Protein AF-A0A5C8M598-F1 (afdb_monomer_lite)

Foldseek 3Di:
DDDPCVPDQDKDFQWKFKDFFQAQHADPVRGGSDIDGDDPDDDDDDDDPVPCPVVRVVLVCVFVVPPPVDPDDDDPNRGHDPDPDIDMKTKIWRDDPVRCVVCVVAWDADPVRTIMGITD

Radius of gyration: 16.37 Å; chains: 1; bounding box: 41×35×47 Å

pLDDT: mean 88.38, std 15.67, range [32.12, 98.56]

Structure (mmCIF, N/CA/C/O backbone):
data_AF-A0A5C8M598-F1
#
_entry.id   AF-A0A5C8M598-F1
#
loop_
_atom_site.group_PDB
_atom_site.id
_atom_site.type_symbol
_atom_site.label_atom_id
_atom_site.label_alt_id
_atom_site.label_comp_id
_atom_site.label_asym_id
_atom_site.label_entity_id
_atom_site.label_seq_id
_atom_site.pdbx_PDB_ins_code
_atom_site.Cartn_x
_atom_site.Cartn_y
_atom_site.Cartn_z
_atom_site.occupancy
_atom_site.B_iso_or_equiv
_atom_site.auth_seq_id
_atom_site.auth_comp_id
_atom_site.auth_asym_id
_atom_site.auth_atom_id
_atom_site.pdbx_PDB_model_num
ATOM 1 N N . MET A 1 1 ? -8.978 -20.612 26.799 1.00 34.72 1 MET A N 1
ATOM 2 C CA . MET A 1 1 ? -9.355 -19.211 27.080 1.00 34.72 1 MET A CA 1
ATOM 3 C C . MET A 1 1 ? -9.664 -18.555 25.749 1.00 34.72 1 MET A C 1
ATOM 5 O O . MET A 1 1 ? -8.743 -18.318 24.981 1.00 34.72 1 MET A O 1
ATOM 9 N N . ASN A 1 2 ? -10.945 -18.361 25.441 1.00 32.12 2 ASN A N 1
ATOM 10 C CA . ASN A 1 2 ? -11.364 -17.647 24.238 1.00 32.12 2 ASN A CA 1
ATOM 11 C C . ASN A 1 2 ? -11.375 -16.160 24.578 1.00 32.12 2 ASN A C 1
ATOM 13 O O . ASN A 1 2 ? -12.212 -15.716 25.360 1.00 32.12 2 ASN A O 1
ATOM 17 N N . PHE A 1 3 ? -10.423 -15.406 24.036 1.00 40.97 3 PHE A N 1
ATOM 18 C CA . PHE A 1 3 ? -10.516 -13.953 24.047 1.00 40.97 3 PHE A CA 1
ATOM 19 C C . PHE A 1 3 ? -11.567 -13.564 23.006 1.00 40.97 3 PHE A C 1
ATOM 21 O O . PHE A 1 3 ? -11.313 -13.661 21.807 1.00 40.97 3 PHE A O 1
ATOM 28 N N . SER A 1 4 ? -12.761 -13.174 23.453 1.00 42.69 4 SER A N 1
ATOM 29 C CA . SER A 1 4 ? -13.730 -12.508 22.588 1.00 42.69 4 SER A CA 1
ATOM 30 C C . SER A 1 4 ? -13.128 -11.175 22.131 1.00 42.69 4 SER A C 1
ATOM 32 O O . SER A 1 4 ? -12.777 -10.313 22.934 1.00 42.69 4 SER A O 1
ATOM 34 N N . THR A 1 5 ? -12.942 -11.024 20.822 1.00 54.19 5 THR A N 1
ATOM 35 C CA . THR A 1 5 ? -12.470 -9.785 20.178 1.00 54.19 5 THR A CA 1
ATOM 36 C C . THR A 1 5 ? -13.623 -8.871 19.756 1.00 54.19 5 THR A C 1
ATOM 38 O O . THR A 1 5 ? -13.392 -7.812 19.165 1.00 54.19 5 THR A O 1
ATOM 41 N N . GLU A 1 6 ? -14.860 -9.250 20.082 1.00 46.88 6 GLU A N 1
ATOM 42 C CA . GLU A 1 6 ? -16.059 -8.448 19.859 1.00 46.88 6 GLU A CA 1
ATOM 43 C C . GLU A 1 6 ? -15.963 -7.152 20.675 1.00 46.88 6 GLU A C 1
ATOM 45 O O . GLU A 1 6 ? -16.080 -7.143 21.897 1.00 46.88 6 GLU A O 1
ATOM 50 N N . GLY A 1 7 ? -15.656 -6.052 19.983 1.00 51.38 7 GLY A N 1
ATOM 51 C CA . GLY A 1 7 ? -15.527 -4.711 20.563 1.00 51.38 7 GLY A CA 1
ATOM 52 C C . 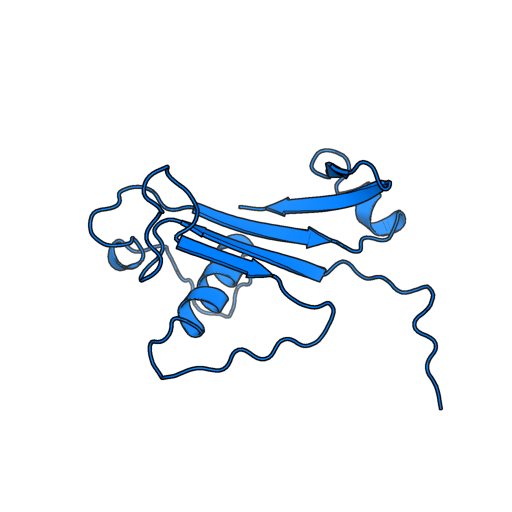GLY A 1 7 ? -14.180 -4.019 20.332 1.00 51.38 7 GLY A C 1
ATOM 53 O O . GLY A 1 7 ? -14.065 -2.825 20.593 1.00 51.38 7 GLY A O 1
ATOM 54 N N . ARG A 1 8 ? -13.160 -4.707 19.803 1.00 55.41 8 ARG A N 1
ATOM 55 C CA . ARG A 1 8 ? -11.859 -4.095 19.467 1.00 55.41 8 ARG A CA 1
ATOM 56 C C . ARG A 1 8 ? -11.573 -4.207 17.972 1.00 55.41 8 ARG A C 1
ATOM 58 O O . ARG A 1 8 ? -10.691 -4.944 17.528 1.00 55.41 8 ARG A O 1
ATOM 65 N N . SER A 1 9 ? -12.338 -3.477 17.162 1.00 63.72 9 SER A N 1
ATOM 66 C CA . SER A 1 9 ? -11.879 -3.182 15.806 1.00 63.72 9 SER A CA 1
ATOM 67 C C . SER A 1 9 ? -10.905 -2.023 15.863 1.00 63.72 9 SER A C 1
ATOM 69 O O . SER A 1 9 ? -11.305 -0.895 16.096 1.00 63.72 9 SER A O 1
ATOM 71 N N . TYR A 1 10 ? -9.620 -2.321 15.711 1.00 79.62 10 TYR A N 1
ATOM 72 C CA . TYR A 1 10 ? -8.619 -1.295 15.485 1.00 79.62 10 TYR A CA 1
ATOM 73 C C . TYR A 1 10 ? -8.449 -1.115 13.983 1.00 79.62 10 TYR A C 1
ATOM 75 O O . TYR A 1 10 ? -8.395 -2.105 13.247 1.00 79.62 10 TYR A O 1
ATOM 83 N N . MET A 1 11 ? -8.355 0.149 13.571 1.00 92.00 11 MET A N 1
ATOM 84 C CA . MET A 1 11 ? -7.864 0.563 12.260 1.00 92.00 11 MET A CA 1
ATOM 85 C C . MET A 1 11 ? -6.722 -0.348 11.784 1.00 92.00 11 MET A C 1
ATOM 87 O O . MET A 1 11 ? -5.772 -0.604 12.526 1.00 92.00 11 MET A O 1
ATOM 91 N N . TYR A 1 12 ? -6.814 -0.829 10.550 1.00 95.56 12 TYR A N 1
ATOM 92 C CA . TYR A 1 12 ? -5.785 -1.644 9.908 1.00 95.56 12 TYR A CA 1
ATOM 93 C C . TYR A 1 12 ? -5.632 -1.236 8.445 1.00 95.56 12 TYR A C 1
ATOM 95 O O . TYR A 1 12 ? -6.566 -0.702 7.844 1.00 95.56 12 TYR A O 1
ATOM 103 N N . LEU A 1 13 ? -4.451 -1.485 7.878 1.00 96.75 13 LEU A N 1
ATOM 104 C CA . LEU A 1 13 ? -4.206 -1.306 6.452 1.00 96.75 13 LEU A CA 1
ATOM 105 C C . LEU A 1 13 ? -4.940 -2.414 5.692 1.00 96.75 13 LEU A C 1
ATOM 107 O O . LEU A 1 13 ? -4.575 -3.582 5.796 1.00 96.75 13 LEU A O 1
ATOM 111 N N . SER A 1 14 ? -5.998 -2.041 4.982 1.00 97.81 14 SER A N 1
ATOM 112 C CA . SER A 1 14 ? -6.876 -2.962 4.254 1.00 97.81 14 SER A CA 1
ATOM 113 C C . SER A 1 14 ? -6.479 -3.139 2.796 1.00 97.81 14 SER A C 1
ATOM 115 O O . SER A 1 14 ? -6.757 -4.179 2.207 1.00 97.81 14 SER A O 1
ATOM 117 N N . GLU A 1 15 ? -5.827 -2.136 2.210 1.00 98.31 15 GLU A N 1
ATOM 118 C CA . GLU A 1 15 ? -5.476 -2.156 0.797 1.00 98.31 15 GLU A CA 1
ATOM 119 C C . GLU A 1 15 ? -4.224 -1.325 0.518 1.00 98.31 15 GLU A C 1
ATOM 121 O O . GLU A 1 15 ? -4.037 -0.262 1.114 1.00 98.31 15 GLU A O 1
ATOM 126 N N . VAL A 1 16 ? -3.399 -1.798 -0.416 1.00 98.31 16 VAL A N 1
ATOM 127 C CA . VAL A 1 16 ? -2.270 -1.058 -0.990 1.00 98.31 16 VAL A CA 1
ATOM 128 C C . VAL A 1 16 ? -2.412 -1.056 -2.505 1.00 98.31 16 VAL A C 1
ATOM 130 O O . VAL A 1 16 ? -2.494 -2.121 -3.120 1.00 98.31 16 VAL A O 1
ATOM 133 N N . ARG A 1 17 ? -2.425 0.131 -3.110 1.00 98.56 17 ARG A N 1
ATOM 134 C CA . ARG A 1 17 ? -2.431 0.319 -4.565 1.00 98.56 17 ARG A CA 1
ATOM 135 C C . ARG A 1 17 ? -1.103 0.905 -5.000 1.00 98.56 17 ARG A C 1
ATOM 137 O O . ARG A 1 17 ? -0.642 1.867 -4.393 1.00 98.56 17 ARG A O 1
ATOM 144 N N . ILE A 1 18 ? -0.504 0.344 -6.042 1.00 98.44 18 ILE A N 1
ATOM 145 C CA . ILE A 1 18 ? 0.802 0.770 -6.547 1.00 98.44 18 ILE A CA 1
ATOM 146 C C . ILE A 1 18 ? 0.703 1.042 -8.045 1.00 98.44 18 ILE A C 1
ATOM 148 O O . ILE A 1 18 ? 0.300 0.168 -8.809 1.00 98.44 18 ILE A O 1
ATOM 152 N N . THR A 1 19 ? 1.108 2.242 -8.451 1.00 98.44 19 THR A N 1
ATOM 153 C CA . THR A 1 19 ? 1.151 2.703 -9.841 1.00 98.44 19 THR A CA 1
ATOM 154 C C . THR A 1 19 ? 2.551 3.230 -10.139 1.00 98.44 19 THR A C 1
ATOM 156 O O . THR A 1 19 ? 3.025 4.133 -9.451 1.00 98.44 19 THR A O 1
ATOM 159 N N . ASN A 1 20 ? 3.203 2.660 -11.152 1.00 98.06 20 ASN A N 1
ATOM 160 C CA . ASN A 1 20 ? 4.534 3.025 -11.652 1.00 98.06 20 ASN A CA 1
ATOM 161 C C . ASN A 1 20 ? 5.665 3.032 -10.605 1.00 98.06 20 ASN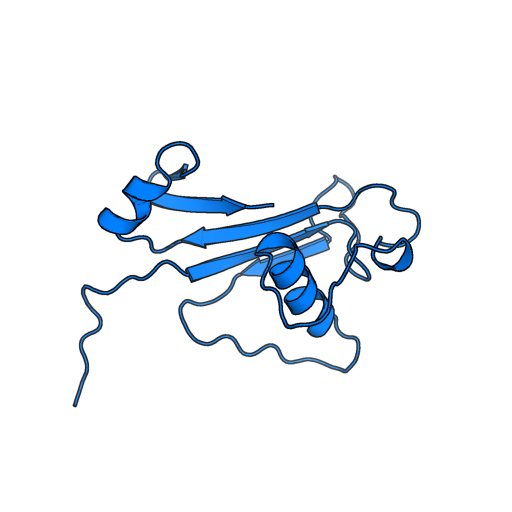 A C 1
ATOM 163 O O . ASN A 1 20 ? 6.580 3.849 -10.693 1.00 98.06 20 ASN A O 1
ATOM 167 N N . PHE A 1 21 ? 5.644 2.107 -9.641 1.00 97.44 21 PHE A N 1
ATOM 168 C CA . PHE A 1 21 ? 6.718 1.956 -8.650 1.00 97.44 21 PHE A CA 1
ATOM 169 C C . PHE A 1 21 ? 7.478 0.641 -8.864 1.00 97.44 21 PHE A C 1
ATOM 171 O O . PHE A 1 21 ? 6.920 -0.459 -8.738 1.00 97.44 21 PHE A O 1
ATOM 178 N N . ARG A 1 22 ? 8.770 0.761 -9.178 1.00 96.44 22 ARG A N 1
ATOM 179 C CA . ARG A 1 22 ? 9.707 -0.320 -9.506 1.00 96.44 22 ARG A CA 1
ATOM 180 C C . ARG A 1 22 ? 9.132 -1.267 -10.554 1.00 96.44 22 ARG A C 1
ATOM 182 O O . ARG A 1 22 ? 9.008 -0.906 -11.713 1.00 96.44 22 ARG A O 1
ATOM 189 N N . LYS A 1 23 ? 8.753 -2.487 -10.169 1.00 95.62 23 LYS A N 1
ATOM 190 C CA . LYS A 1 23 ? 8.246 -3.503 -11.102 1.00 95.62 23 LYS A CA 1
ATOM 191 C C . LYS A 1 23 ? 6.753 -3.388 -11.425 1.00 95.62 23 LYS A C 1
ATOM 193 O O . LYS A 1 23 ? 6.281 -4.101 -12.303 1.00 95.62 23 LYS A O 1
ATOM 198 N N . PHE A 1 24 ? 6.002 -2.571 -10.686 1.00 97.62 24 PHE A N 1
ATOM 199 C CA . PHE A 1 24 ? 4.554 -2.451 -10.848 1.00 97.62 24 PHE A CA 1
ATOM 200 C C . PHE A 1 24 ? 4.224 -1.237 -11.721 1.00 97.62 24 PHE A C 1
ATOM 202 O O . PHE A 1 24 ? 4.048 -0.129 -11.211 1.00 97.62 24 PHE A O 1
ATOM 209 N N . GLY A 1 25 ? 4.156 -1.454 -13.034 1.00 97.25 25 GLY A N 1
ATOM 210 C CA . GLY A 1 25 ? 3.693 -0.471 -14.015 1.00 97.25 25 GLY A CA 1
ATOM 211 C C . GLY A 1 25 ? 2.177 -0.356 -14.073 1.00 97.25 25 GLY A C 1
ATOM 212 O O . GLY A 1 25 ? 1.471 -1.310 -13.763 1.00 97.25 25 GLY A O 1
ATOM 213 N N . GLN A 1 26 ? 1.669 0.810 -14.460 1.00 97.38 26 GLN A N 1
ATOM 214 C CA . GLN A 1 26 ? 0.233 1.026 -14.623 1.00 97.38 26 GLN A CA 1
ATOM 215 C C . GLN A 1 26 ? -0.385 0.172 -15.743 1.00 97.38 26 GLN A C 1
ATOM 217 O O . GLN A 1 26 ? 0.275 -0.194 -16.717 1.00 97.38 26 GLN A O 1
ATOM 222 N N . GLY A 1 27 ? -1.682 -0.100 -15.615 1.00 95.50 27 GLY A N 1
ATOM 223 C CA . GLY A 1 27 ? -2.501 -0.722 -16.649 1.00 95.50 27 GLY A CA 1
ATOM 224 C C . GLY A 1 27 ? -2.739 0.193 -17.853 1.00 95.50 27 GLY A C 1
ATOM 225 O O . GLY A 1 27 ? -2.435 1.388 -17.841 1.00 95.50 27 GLY A O 1
ATOM 226 N N . SER A 1 28 ? -3.311 -0.373 -18.918 1.00 93.88 28 SER A N 1
ATOM 227 C CA . SER A 1 28 ? -3.520 0.334 -20.188 1.00 93.88 28 SER A CA 1
ATOM 228 C C . SER A 1 28 ? -4.469 1.534 -20.094 1.00 93.88 28 SER A C 1
ATOM 230 O O . SER A 1 28 ? -4.395 2.406 -20.957 1.00 93.88 28 SER A O 1
ATOM 232 N N . ALA A 1 29 ? -5.332 1.606 -19.076 1.00 94.12 29 ALA A N 1
ATOM 233 C CA . ALA A 1 29 ? -6.197 2.758 -18.823 1.00 94.12 29 ALA A CA 1
ATOM 234 C C . ALA A 1 29 ? -5.801 3.524 -17.545 1.00 94.12 29 ALA A C 1
ATOM 236 O O . ALA A 1 29 ? -6.609 4.268 -16.989 1.00 94.12 29 ALA A O 1
ATOM 237 N N . GLY A 1 30 ? -4.551 3.374 -17.092 1.00 93.75 30 GLY A N 1
ATOM 238 C CA . GLY A 1 30 ? -4.019 4.066 -15.916 1.00 93.75 30 GLY A CA 1
ATOM 239 C C . GLY A 1 30 ? -4.373 3.399 -14.586 1.00 93.75 30 GLY A C 1
ATOM 240 O O . GLY A 1 30 ? -4.269 4.030 -13.535 1.00 93.75 30 GLY A O 1
ATOM 241 N N . GLU A 1 31 ? -4.811 2.138 -14.601 1.00 96.75 31 GLU A N 1
ATOM 242 C CA . GLU A 1 31 ? -5.062 1.384 -13.377 1.00 96.75 31 GLU A CA 1
ATOM 243 C C . GLU A 1 31 ? -3.758 1.089 -12.617 1.00 96.75 31 GLU A C 1
ATOM 245 O O . GLU A 1 31 ? -2.694 0.983 -13.230 1.00 96.75 31 GLU A O 1
ATOM 250 N N . PRO A 1 32 ? -3.811 0.889 -11.289 1.00 97.88 32 PRO A N 1
ATOM 251 C CA . PRO A 1 32 ? -2.644 0.446 -10.539 1.00 97.88 32 PRO A CA 1
ATOM 252 C C . PRO A 1 32 ? -2.097 -0.883 -11.073 1.00 97.88 32 PRO A C 1
ATOM 254 O O . PRO A 1 32 ? -2.853 -1.824 -11.315 1.00 97.88 32 PRO A O 1
ATOM 257 N N . GLY A 1 33 ? -0.771 -0.986 -11.167 1.00 97.69 33 GLY A N 1
ATOM 258 C CA . GLY A 1 33 ? -0.070 -2.232 -11.487 1.00 97.69 33 GLY A CA 1
ATOM 259 C C . GLY A 1 33 ? -0.193 -3.302 -10.408 1.00 97.69 33 GLY A C 1
ATOM 260 O O . GLY A 1 33 ? 0.004 -4.487 -10.668 1.00 97.69 33 GLY A O 1
ATOM 261 N N . LEU A 1 34 ? -0.527 -2.886 -9.186 1.00 98.19 34 LEU A N 1
ATOM 262 C CA . LEU A 1 34 ? -0.893 -3.777 -8.097 1.00 98.19 34 LEU A CA 1
ATOM 263 C C . LEU A 1 34 ? -2.030 -3.173 -7.275 1.00 98.19 34 LEU A C 1
ATOM 265 O O . LEU A 1 34 ? -1.958 -2.017 -6.859 1.00 98.19 34 LEU A O 1
ATOM 269 N N . VAL A 1 35 ? -3.023 -4.005 -6.965 1.00 98.31 35 VAL A N 1
ATOM 270 C CA . VAL A 1 35 ? -4.004 -3.774 -5.900 1.00 98.31 35 VAL A CA 1
ATOM 271 C C . VAL A 1 35 ? -3.937 -4.966 -4.953 1.00 98.31 35 VAL A C 1
ATOM 273 O O . VAL A 1 35 ? -4.361 -6.068 -5.300 1.00 98.31 35 VAL A O 1
ATOM 276 N N . LEU A 1 36 ? -3.363 -4.762 -3.770 1.00 98.06 36 LEU A N 1
ATOM 277 C CA . LEU A 1 36 ? -3.211 -5.798 -2.756 1.00 98.06 36 LEU A CA 1
ATOM 278 C C . LEU A 1 36 ? -4.211 -5.572 -1.625 1.00 98.06 36 LEU A C 1
ATOM 280 O O . LEU A 1 36 ? -4.083 -4.608 -0.873 1.00 98.06 36 LEU A O 1
ATOM 284 N N . VAL A 1 37 ? -5.163 -6.492 -1.478 1.00 98.19 37 VAL A N 1
ATOM 285 C CA . VAL A 1 37 ? -6.086 -6.533 -0.338 1.00 98.19 37 VAL A CA 1
ATOM 286 C C . VAL A 1 37 ? -5.428 -7.293 0.810 1.00 98.19 37 VAL A C 1
ATOM 288 O O . VAL A 1 37 ? -4.918 -8.399 0.628 1.00 98.19 37 VAL A O 1
ATOM 291 N N . LEU A 1 38 ? -5.437 -6.693 1.995 1.00 97.44 38 LEU A N 1
ATOM 292 C CA . LEU A 1 38 ? -4.821 -7.224 3.203 1.00 97.44 38 LEU A CA 1
ATOM 293 C C . LEU A 1 38 ? -5.892 -7.635 4.210 1.00 97.44 38 LEU A C 1
ATOM 295 O O . LEU A 1 38 ? -6.923 -6.982 4.380 1.00 97.44 38 LEU A O 1
ATOM 299 N N . ASN A 1 39 ? -5.616 -8.719 4.923 1.00 95.50 39 ASN A N 1
ATOM 300 C CA . ASN A 1 39 ? -6.450 -9.175 6.020 1.00 95.50 39 ASN A CA 1
ATOM 301 C C . ASN A 1 39 ? -6.228 -8.301 7.254 1.00 95.50 39 ASN A C 1
ATOM 303 O O . ASN A 1 39 ? -5.126 -7.806 7.510 1.00 95.50 39 ASN A O 1
ATOM 307 N N . LYS A 1 40 ? -7.257 -8.192 8.094 1.00 93.94 40 LYS A N 1
ATOM 308 C CA . LYS A 1 40 ? -7.087 -7.669 9.448 1.00 93.94 40 LYS A CA 1
ATOM 309 C C . LYS A 1 40 ? -6.160 -8.598 10.240 1.00 93.94 40 LYS A C 1
ATOM 311 O O . LYS A 1 40 ? -6.420 -9.794 10.351 1.00 93.94 40 LYS A O 1
ATOM 316 N N . GLY A 1 41 ? -5.115 -8.036 10.844 1.00 92.56 41 GLY A N 1
ATOM 317 C CA . GLY A 1 41 ? -4.144 -8.788 11.638 1.00 92.56 41 GLY A CA 1
ATOM 318 C C . GLY A 1 41 ? -2.925 -9.220 10.823 1.00 92.56 41 GLY A C 1
ATOM 319 O O . GLY A 1 41 ? -2.271 -8.387 10.197 1.00 92.56 41 GLY A O 1
ATOM 320 N N . LEU A 1 42 ? -2.573 -10.505 10.887 1.00 94.00 42 LEU A N 1
ATOM 321 C CA . LEU A 1 42 ? -1.349 -11.027 10.280 1.00 94.00 42 LEU A CA 1
ATOM 322 C C . LEU A 1 42 ? -1.528 -11.264 8.776 1.00 94.00 42 LEU A C 1
ATOM 324 O O . LEU A 1 42 ? -2.425 -11.990 8.356 1.00 94.00 42 LEU A O 1
ATOM 328 N N . ASN A 1 43 ? -0.608 -10.718 7.984 1.00 96.31 43 ASN A N 1
ATOM 329 C CA . ASN A 1 43 ? -0.480 -10.998 6.559 1.00 96.31 43 ASN A CA 1
ATOM 330 C C . ASN A 1 43 ? 0.894 -11.616 6.296 1.00 96.31 43 ASN A C 1
ATOM 332 O O . ASN A 1 43 ? 1.902 -11.109 6.786 1.00 96.31 43 ASN A O 1
ATOM 336 N N . VAL A 1 44 ? 0.938 -12.699 5.518 1.00 96.69 44 VAL A N 1
ATOM 337 C CA . VAL A 1 44 ? 2.184 -13.369 5.121 1.00 96.69 44 VAL A CA 1
ATOM 338 C C . VAL A 1 44 ? 2.335 -13.232 3.611 1.00 96.69 44 VAL A C 1
ATOM 340 O O . VAL A 1 44 ? 1.523 -13.760 2.857 1.00 96.69 44 VAL A O 1
ATOM 343 N N . LEU A 1 45 ? 3.369 -12.515 3.166 1.00 95.62 45 LEU A N 1
ATOM 344 C CA . LEU A 1 45 ? 3.684 -12.360 1.745 1.00 95.62 45 LEU A CA 1
ATOM 345 C C . LEU A 1 45 ? 4.660 -13.463 1.320 1.00 95.62 45 LEU A C 1
ATOM 347 O O . LEU A 1 45 ? 5.793 -13.507 1.798 1.00 95.62 45 LEU A O 1
ATOM 351 N N . ILE A 1 46 ? 4.233 -14.344 0.414 1.00 95.81 46 ILE A N 1
ATOM 352 C CA . ILE A 1 46 ? 5.013 -15.494 -0.070 1.00 95.81 46 ILE A CA 1
ATOM 353 C C . ILE A 1 46 ? 5.150 -15.404 -1.589 1.00 95.81 46 ILE A C 1
ATOM 355 O O . ILE A 1 46 ? 4.251 -14.937 -2.279 1.00 95.81 46 ILE A O 1
ATOM 359 N N . GLY A 1 47 ? 6.298 -15.828 -2.105 1.00 94.88 47 GLY A N 1
ATOM 360 C CA . GLY A 1 47 ? 6.603 -15.848 -3.531 1.00 94.88 47 GLY A CA 1
ATOM 361 C C . GLY A 1 47 ? 8.104 -15.939 -3.758 1.00 94.88 47 GLY A C 1
ATOM 362 O O . GLY A 1 47 ? 8.885 -15.824 -2.809 1.00 94.88 47 GLY A O 1
ATOM 363 N N . GLU A 1 48 ? 8.515 -16.094 -5.009 1.00 96.00 48 GLU A N 1
ATOM 364 C CA . GLU A 1 48 ? 9.926 -16.172 -5.393 1.00 96.00 48 GLU A CA 1
ATOM 365 C C . GLU A 1 48 ? 10.700 -14.896 -5.040 1.00 96.00 48 GLU A C 1
ATOM 367 O O . GLU A 1 48 ? 10.125 -13.821 -4.810 1.00 96.00 48 GLU A O 1
ATOM 372 N N . ASN A 1 49 ? 12.026 -15.002 -4.965 1.00 93.62 49 ASN A N 1
ATOM 373 C CA . ASN A 1 49 ? 12.871 -13.815 -4.890 1.00 93.62 49 ASN A CA 1
ATOM 374 C C . ASN A 1 49 ? 12.567 -12.900 -6.078 1.00 93.62 49 ASN A C 1
ATOM 376 O O . ASN A 1 49 ? 12.213 -13.371 -7.151 1.00 93.62 49 ASN A O 1
ATOM 380 N N . ASP A 1 50 ? 12.621 -11.590 -5.842 1.00 91.88 50 ASP A N 1
ATOM 381 C CA . ASP A 1 50 ? 12.279 -10.577 -6.846 1.00 91.88 50 ASP A CA 1
ATOM 382 C C . ASP A 1 50 ? 10.807 -10.578 -7.329 1.00 91.88 50 ASP A C 1
ATOM 384 O O . ASP A 1 50 ? 10.398 -9.786 -8.177 1.00 91.88 50 ASP A O 1
ATOM 388 N N . ALA A 1 51 ? 9.921 -11.374 -6.712 1.00 94.50 51 ALA A N 1
ATOM 389 C CA . ALA A 1 51 ? 8.490 -11.355 -7.036 1.00 94.50 51 ALA A CA 1
ATOM 390 C C . ALA A 1 51 ? 7.797 -10.007 -6.727 1.00 94.50 51 ALA A C 1
ATOM 392 O O . ALA A 1 51 ? 6.719 -9.755 -7.256 1.00 94.50 51 ALA A O 1
ATOM 393 N N . GLY A 1 52 ? 8.421 -9.111 -5.952 1.00 94.69 52 GLY A N 1
ATOM 394 C CA . GLY A 1 52 ? 7.865 -7.798 -5.586 1.00 94.69 52 GLY A CA 1
ATOM 395 C C . GLY A 1 52 ? 7.432 -7.662 -4.129 1.00 94.69 52 GLY A C 1
ATOM 396 O O . GLY A 1 52 ? 6.893 -6.631 -3.745 1.00 94.69 52 GLY A O 1
ATOM 397 N N . LYS A 1 53 ? 7.687 -8.675 -3.293 1.00 96.56 53 LYS A N 1
ATOM 398 C CA . LYS A 1 53 ? 7.340 -8.658 -1.860 1.00 96.56 53 LYS A CA 1
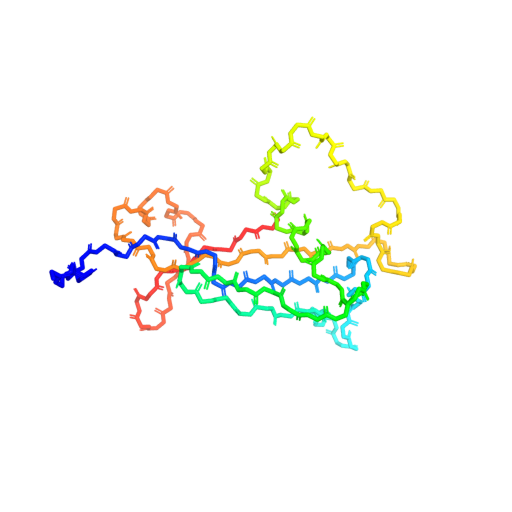ATOM 399 C C . LYS A 1 53 ? 7.967 -7.461 -1.133 1.00 96.56 53 LYS A C 1
ATOM 401 O O . LYS A 1 53 ? 7.266 -6.731 -0.443 1.00 96.56 53 LYS A O 1
ATOM 406 N N . THR A 1 54 ? 9.267 -7.234 -1.334 1.00 94.81 54 THR A N 1
ATOM 407 C CA . THR A 1 54 ? 9.993 -6.088 -0.760 1.00 94.81 54 THR A CA 1
ATOM 408 C C . THR A 1 54 ? 9.460 -4.762 -1.301 1.00 94.81 54 THR A C 1
ATOM 410 O O . THR A 1 54 ? 9.223 -3.850 -0.520 1.00 94.81 54 THR A O 1
ATOM 413 N N . THR A 1 55 ? 9.161 -4.686 -2.603 1.00 95.50 55 THR A N 1
ATOM 414 C CA . THR A 1 55 ? 8.552 -3.506 -3.238 1.00 95.50 55 THR A CA 1
ATOM 415 C C . THR A 1 55 ? 7.239 -3.101 -2.569 1.00 95.50 55 THR A C 1
ATOM 417 O O . THR A 1 55 ? 7.037 -1.924 -2.304 1.00 95.50 55 THR A O 1
ATOM 420 N N . VAL A 1 56 ? 6.364 -4.055 -2.231 1.00 96.62 56 VAL A N 1
ATOM 421 C CA . VAL A 1 56 ? 5.115 -3.753 -1.508 1.00 96.62 56 VAL A CA 1
ATOM 422 C C . VAL A 1 56 ? 5.394 -3.150 -0.133 1.00 96.62 56 VAL A C 1
ATOM 424 O O . VAL A 1 56 ? 4.787 -2.148 0.236 1.00 96.62 56 VAL A O 1
ATOM 427 N N . ILE A 1 57 ? 6.318 -3.741 0.628 1.00 94.62 57 ILE A N 1
ATOM 428 C CA . ILE A 1 57 ? 6.663 -3.250 1.966 1.00 94.62 57 ILE A CA 1
ATOM 429 C C . ILE A 1 57 ? 7.277 -1.850 1.900 1.00 94.62 57 ILE A C 1
ATOM 431 O O . ILE A 1 57 ? 6.919 -0.991 2.702 1.00 94.62 57 ILE A O 1
ATOM 435 N N . ASP A 1 58 ? 8.164 -1.601 0.940 1.00 92.88 58 ASP A N 1
ATOM 436 C CA . ASP A 1 58 ? 8.786 -0.289 0.774 1.00 92.88 58 ASP A CA 1
ATOM 437 C C . ASP A 1 58 ? 7.768 0.769 0.343 1.00 92.88 58 ASP A C 1
ATOM 439 O O . ASP A 1 58 ? 7.773 1.864 0.897 1.00 92.88 58 ASP A O 1
ATOM 443 N N . ALA A 1 59 ? 6.826 0.429 -0.542 1.00 94.56 59 ALA A N 1
ATOM 444 C CA . ALA A 1 59 ? 5.742 1.329 -0.928 1.00 94.56 59 ALA A CA 1
ATOM 445 C C . ALA A 1 59 ? 4.906 1.777 0.288 1.00 94.56 59 ALA A C 1
ATOM 447 O O . ALA A 1 59 ? 4.628 2.963 0.461 1.00 94.56 59 ALA A O 1
ATOM 448 N N . ILE A 1 60 ? 4.572 0.841 1.187 1.00 94.69 60 ILE A N 1
ATOM 449 C CA . ILE A 1 60 ? 3.870 1.152 2.443 1.00 94.69 60 ILE A CA 1
ATOM 450 C C . ILE A 1 60 ? 4.713 2.086 3.324 1.00 94.69 60 ILE A C 1
ATOM 452 O O . ILE A 1 60 ? 4.182 3.047 3.881 1.00 94.69 60 ILE A O 1
ATOM 456 N N . LYS A 1 61 ? 6.024 1.836 3.451 1.00 91.19 61 LYS A N 1
ATOM 457 C CA . LYS A 1 61 ? 6.921 2.693 4.247 1.00 91.19 61 LYS A CA 1
ATOM 458 C C . LYS A 1 61 ? 6.993 4.118 3.700 1.00 91.19 61 LYS A C 1
ATOM 460 O O . LYS A 1 61 ? 7.007 5.049 4.503 1.00 91.19 61 LYS A O 1
ATOM 465 N N . PHE A 1 62 ? 7.027 4.279 2.374 1.00 89.69 62 PHE A N 1
ATOM 466 C CA . PHE A 1 62 ? 7.054 5.591 1.722 1.00 89.69 62 PHE A CA 1
ATOM 467 C C . PHE A 1 62 ? 5.822 6.424 2.082 1.00 89.69 62 PHE A C 1
ATOM 469 O O . PHE A 1 62 ? 5.971 7.575 2.480 1.00 89.69 62 PHE A O 1
ATOM 476 N N . VAL A 1 63 ? 4.625 5.833 2.024 1.00 91.81 63 VAL A N 1
ATOM 477 C CA . VAL A 1 63 ? 3.375 6.548 2.334 1.00 91.81 63 VAL A CA 1
ATOM 478 C C . VAL A 1 63 ? 3.219 6.814 3.832 1.00 91.81 63 VAL A C 1
ATOM 480 O O . VAL A 1 63 ? 2.812 7.897 4.239 1.00 91.81 63 VAL A O 1
ATOM 483 N N . LEU A 1 64 ? 3.537 5.835 4.683 1.00 88.69 64 LEU A N 1
ATOM 484 C CA . LEU A 1 64 ? 3.299 5.948 6.128 1.00 88.69 64 LEU A CA 1
ATOM 485 C C . LEU A 1 64 ? 4.429 6.647 6.890 1.00 88.69 64 LEU A C 1
ATOM 487 O O . LEU A 1 64 ? 4.348 6.774 8.112 1.00 88.69 64 LEU A O 1
ATOM 491 N N . LEU A 1 65 ? 5.482 7.080 6.190 1.00 74.19 65 LEU A N 1
ATOM 492 C CA . LEU A 1 65 ? 6.649 7.761 6.755 1.00 74.19 65 LEU A CA 1
ATOM 493 C C . LEU A 1 65 ? 7.275 7.008 7.941 1.00 74.19 65 LEU A C 1
ATOM 495 O O . LEU A 1 65 ? 7.868 7.620 8.833 1.00 74.19 65 LEU A O 1
ATOM 499 N N . THR A 1 66 ? 7.152 5.676 7.991 1.00 60.12 66 THR A N 1
ATOM 500 C CA . THR A 1 66 ? 7.754 4.884 9.067 1.00 60.12 66 THR A CA 1
ATOM 501 C C . THR A 1 66 ? 9.269 4.967 8.928 1.00 60.12 66 THR A C 1
ATOM 503 O O . THR A 1 66 ? 9.859 4.285 8.091 1.00 60.12 66 THR A O 1
ATOM 506 N N . GLN A 1 67 ? 9.891 5.830 9.735 1.00 51.72 67 GLN A N 1
ATOM 507 C CA . GLN A 1 67 ? 11.330 6.082 9.741 1.00 51.72 67 GLN A CA 1
ATOM 508 C C . GLN A 1 67 ? 12.076 4.869 10.301 1.00 51.72 67 GLN A C 1
ATOM 510 O O . GLN A 1 67 ? 12.518 4.849 11.452 1.00 51.72 67 GLN A O 1
ATOM 515 N N . SER A 1 68 ? 12.235 3.823 9.497 1.00 52.31 68 SER A N 1
ATOM 516 C CA . SER A 1 68 ? 13.090 2.694 9.842 1.00 52.31 68 SER A CA 1
ATOM 517 C C . SER A 1 68 ? 14.563 3.076 9.679 1.00 52.31 68 SER A C 1
ATOM 519 O O . SER A 1 68 ? 15.221 2.488 8.844 1.00 52.31 68 SER A O 1
ATOM 521 N N . ARG A 1 69 ? 15.075 4.062 10.435 1.00 46.88 69 ARG A N 1
ATOM 522 C CA . ARG A 1 69 ? 16.492 4.510 10.543 1.00 46.88 69 ARG A CA 1
ATOM 523 C C . ARG A 1 69 ? 17.275 4.826 9.248 1.00 46.88 69 ARG A C 1
ATOM 525 O O . ARG A 1 69 ? 18.323 5.453 9.343 1.00 46.88 69 ARG A O 1
ATOM 532 N N . GLU A 1 70 ? 16.770 4.478 8.074 1.00 55.16 70 GLU A N 1
ATOM 533 C CA . GLU A 1 70 ? 17.339 4.723 6.759 1.00 55.16 70 GLU A CA 1
ATOM 534 C C . GLU A 1 70 ? 16.422 5.698 6.029 1.00 55.16 70 GLU A C 1
ATOM 536 O O . GLU A 1 70 ? 15.234 5.450 5.818 1.00 55.16 70 GLU A O 1
ATOM 541 N N . TYR A 1 71 ? 16.975 6.856 5.696 1.00 54.34 71 TYR A N 1
ATOM 542 C CA . TYR A 1 71 ? 16.289 7.888 4.941 1.00 54.34 71 TYR A CA 1
ATOM 543 C C . TYR A 1 71 ? 16.159 7.407 3.488 1.00 54.34 71 TYR A C 1
ATOM 545 O O . TYR A 1 71 ? 17.069 7.606 2.690 1.00 54.34 71 TYR A O 1
ATOM 553 N N . SER A 1 72 ? 15.066 6.723 3.150 1.00 64.81 72 SER A N 1
ATOM 554 C CA . SER A 1 72 ? 14.792 6.325 1.764 1.00 64.81 72 SER A CA 1
ATOM 555 C C . SER A 1 72 ? 14.150 7.510 1.044 1.00 64.81 72 SER A C 1
ATOM 557 O O . SER A 1 72 ? 12.979 7.814 1.268 1.00 64.81 72 SER A O 1
ATOM 559 N N . ARG A 1 73 ? 14.936 8.241 0.243 1.00 78.31 73 ARG A N 1
ATOM 560 C CA . ARG A 1 73 ? 14.386 9.162 -0.765 1.00 78.31 73 ARG A CA 1
ATOM 561 C C . ARG A 1 73 ? 13.855 8.333 -1.925 1.00 78.31 73 ARG A C 1
ATOM 563 O O . ARG A 1 73 ? 14.389 7.264 -2.190 1.00 78.31 73 ARG A O 1
ATOM 570 N N . LEU A 1 74 ? 12.826 8.843 -2.598 1.00 86.06 74 LEU A N 1
ATOM 571 C CA . LEU A 1 74 ? 12.474 8.343 -3.922 1.00 86.06 74 LEU A CA 1
ATOM 572 C C . LEU A 1 74 ? 13.621 8.683 -4.875 1.00 86.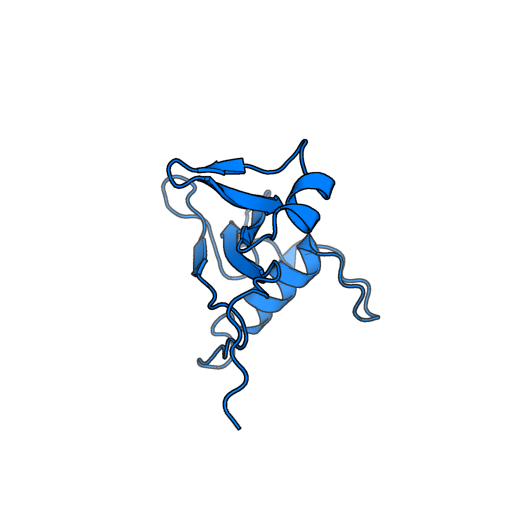06 74 LEU A C 1
ATOM 574 O O . LEU A 1 74 ? 13.970 9.857 -5.019 1.00 86.06 74 LEU A O 1
ATOM 578 N N . GLU A 1 75 ? 14.193 7.658 -5.492 1.00 91.12 75 GLU A N 1
ATOM 579 C CA . GLU A 1 75 ? 15.227 7.780 -6.519 1.00 91.12 75 GLU A CA 1
ATOM 580 C C . GLU A 1 75 ? 14.612 7.562 -7.909 1.00 91.12 75 GLU A C 1
ATOM 582 O O . GLU A 1 75 ? 13.478 7.097 -8.049 1.00 91.12 75 GLU A O 1
ATOM 587 N N . LYS A 1 76 ? 15.353 7.882 -8.974 1.00 91.31 76 LYS A N 1
ATOM 588 C CA . LYS A 1 76 ? 14.859 7.682 -10.347 1.00 91.31 76 LYS A CA 1
ATOM 589 C C . LYS A 1 76 ? 14.571 6.203 -10.632 1.00 91.31 76 LYS A C 1
ATOM 591 O O . LYS A 1 76 ? 13.630 5.883 -11.349 1.00 91.31 76 LYS A O 1
ATOM 596 N N . GLU A 1 77 ? 15.358 5.313 -10.044 1.00 92.50 77 GLU A N 1
ATOM 597 C CA . GLU A 1 77 ? 15.260 3.860 -10.178 1.00 92.50 77 GLU A CA 1
ATOM 598 C C . GLU A 1 77 ? 14.014 3.278 -9.489 1.00 92.50 77 GLU A C 1
ATOM 600 O O . GLU A 1 77 ? 13.648 2.129 -9.739 1.00 92.50 77 GLU A O 1
ATOM 605 N N . ASP A 1 78 ? 13.341 4.057 -8.635 1.00 94.69 78 ASP A N 1
ATOM 606 C CA . ASP A 1 78 ? 12.069 3.660 -8.035 1.00 94.69 78 ASP A CA 1
ATOM 607 C C . ASP A 1 78 ? 10.879 3.833 -8.993 1.00 94.69 78 ASP A C 1
ATOM 609 O O . ASP A 1 78 ? 9.808 3.284 -8.729 1.00 94.69 78 ASP A O 1
ATOM 613 N N . PHE A 1 79 ? 11.037 4.550 -10.109 1.00 97.19 79 PHE A N 1
ATOM 614 C CA . PHE A 1 79 ? 9.994 4.695 -11.125 1.00 97.19 79 PHE A CA 1
ATOM 615 C C . PHE A 1 79 ? 9.998 3.495 -12.072 1.00 97.19 79 PHE A C 1
ATOM 617 O O . PHE A 1 79 ? 11.046 2.997 -12.478 1.00 97.19 79 PHE A O 1
ATOM 624 N N . HIS A 1 80 ? 8.808 3.022 -12.439 1.00 97.19 80 HIS A N 1
ATOM 625 C CA . HIS A 1 80 ? 8.680 1.943 -13.413 1.00 97.19 80 HIS A CA 1
ATOM 626 C C . HIS A 1 80 ? 9.065 2.420 -14.819 1.00 97.19 80 HIS A C 1
ATOM 628 O O . HIS A 1 80 ? 8.453 3.353 -15.348 1.00 97.19 80 HIS A O 1
ATOM 634 N N . ASP A 1 81 ? 10.037 1.750 -15.435 1.00 95.00 81 ASP A N 1
ATOM 635 C CA . ASP A 1 81 ? 10.556 2.038 -16.773 1.00 95.00 81 ASP A CA 1
ATOM 636 C C . ASP A 1 81 ? 10.902 3.526 -16.975 1.00 95.00 81 ASP A C 1
ATOM 638 O O . ASP A 1 81 ? 11.808 4.066 -16.343 1.00 95.00 81 ASP A O 1
ATOM 642 N N . THR A 1 82 ? 10.195 4.204 -17.882 1.00 92.31 82 THR A N 1
ATOM 643 C CA . THR A 1 82 ? 10.383 5.623 -18.210 1.00 92.31 82 THR A CA 1
ATOM 644 C C . THR A 1 82 ? 9.277 6.504 -17.631 1.00 92.31 82 THR A C 1
ATOM 646 O O . THR A 1 82 ? 9.024 7.593 -18.149 1.00 92.31 82 THR A O 1
ATOM 649 N N . SER A 1 83 ? 8.560 6.021 -16.615 1.00 95.31 83 SER A N 1
ATOM 650 C CA . SER A 1 83 ? 7.488 6.785 -15.978 1.00 95.31 83 SER A CA 1
ATOM 651 C C . SER A 1 83 ? 8.063 7.997 -15.248 1.00 95.31 83 SER A C 1
ATOM 653 O O . SER A 1 83 ? 9.049 7.886 -14.527 1.00 95.31 83 SER A O 1
ATOM 655 N N . ASN A 1 84 ? 7.417 9.152 -15.403 1.00 93.75 84 ASN A N 1
ATOM 656 C CA . ASN A 1 84 ? 7.782 10.382 -14.687 1.00 93.75 84 ASN A CA 1
ATOM 657 C C . ASN A 1 84 ? 6.906 10.625 -13.450 1.00 93.75 84 ASN A C 1
ATOM 659 O O . ASN A 1 84 ? 7.153 11.550 -12.683 1.00 93.75 84 ASN A O 1
ATOM 663 N N . GLU A 1 85 ? 5.871 9.806 -13.273 1.00 94.62 85 GLU A N 1
ATOM 664 C CA . GLU A 1 85 ? 4.919 9.888 -12.175 1.00 94.62 85 GLU A CA 1
ATOM 665 C C . GLU A 1 85 ? 4.712 8.494 -11.594 1.00 94.62 85 GLU A C 1
ATOM 667 O O . GLU A 1 85 ? 4.606 7.511 -12.333 1.00 94.62 85 GLU A O 1
ATOM 672 N N . LEU A 1 86 ? 4.631 8.430 -10.268 1.00 96.06 86 LEU A N 1
ATOM 673 C CA . LEU A 1 86 ? 4.252 7.244 -9.516 1.00 96.06 86 LEU A CA 1
ATOM 674 C C . LEU A 1 86 ? 3.189 7.615 -8.491 1.00 96.06 86 LEU A C 1
ATOM 676 O O . LEU A 1 86 ? 3.080 8.770 -8.075 1.00 96.06 86 LEU A O 1
ATOM 680 N N . LYS A 1 87 ? 2.409 6.624 -8.071 1.00 96.69 87 LYS A N 1
ATOM 681 C CA . LYS A 1 87 ? 1.373 6.794 -7.056 1.00 96.69 87 LYS A CA 1
ATOM 682 C C . LYS A 1 87 ? 1.286 5.548 -6.193 1.00 96.69 87 LYS A C 1
ATOM 684 O O . LYS A 1 87 ? 1.139 4.441 -6.713 1.00 96.69 87 LYS A O 1
ATOM 689 N N . ILE A 1 88 ? 1.336 5.731 -4.879 1.00 97.25 88 ILE A N 1
ATOM 690 C CA . ILE A 1 88 ? 1.127 4.664 -3.904 1.00 97.25 88 ILE A CA 1
ATOM 691 C C . ILE A 1 88 ? -0.024 5.099 -3.006 1.00 97.25 88 ILE A C 1
ATOM 693 O O . ILE A 1 88 ? 0.017 6.181 -2.444 1.00 97.25 88 ILE A O 1
ATOM 697 N N . GLU A 1 89 ? -1.054 4.271 -2.870 1.00 97.50 89 GLU A N 1
ATOM 698 C CA . GLU A 1 89 ? -2.206 4.566 -2.015 1.00 97.50 89 GLU A CA 1
ATOM 699 C C . GLU A 1 89 ? -2.338 3.473 -0.957 1.00 97.50 89 GLU A C 1
ATOM 701 O O . GLU A 1 89 ? -2.396 2.288 -1.281 1.00 97.50 89 GLU A O 1
ATOM 706 N N . CYS A 1 90 ? -2.433 3.866 0.307 1.00 97.88 90 CYS A N 1
ATOM 707 C CA . CYS A 1 90 ? -2.762 2.989 1.422 1.00 97.88 90 CYS A CA 1
ATOM 708 C C . CYS A 1 90 ? -4.188 3.291 1.891 1.00 97.88 90 CYS A C 1
ATOM 710 O O . CYS A 1 90 ? -4.523 4.438 2.190 1.00 97.88 90 CYS A O 1
ATOM 712 N N . VAL A 1 91 ? -5.039 2.267 1.972 1.00 97.81 91 VAL A N 1
ATOM 713 C CA . VAL A 1 91 ? -6.418 2.405 2.457 1.00 97.81 91 VAL A CA 1
ATOM 714 C C . VAL A 1 91 ? -6.562 1.701 3.792 1.00 97.81 91 VAL A C 1
ATOM 716 O O . VAL A 1 91 ? -6.408 0.482 3.892 1.00 97.81 91 VAL A O 1
ATOM 719 N N . PHE A 1 92 ? -6.917 2.460 4.816 1.00 97.00 92 PHE A N 1
ATOM 720 C CA . PHE A 1 92 ? -7.228 1.950 6.138 1.00 97.00 92 PHE A CA 1
ATOM 721 C C . PHE A 1 92 ? -8.728 1.756 6.316 1.00 97.00 92 PHE A C 1
ATOM 723 O O . PHE A 1 92 ? -9.525 2.553 5.820 1.00 97.00 92 PHE A O 1
ATOM 730 N N . LYS A 1 93 ? -9.104 0.712 7.058 1.00 96.25 93 LYS A N 1
ATOM 731 C CA . LYS A 1 93 ? -10.489 0.387 7.431 1.00 96.25 93 LYS A CA 1
ATOM 732 C C . LYS A 1 93 ? -10.561 -0.138 8.862 1.00 96.25 93 LYS A C 1
ATOM 734 O O . LYS A 1 93 ? -9.539 -0.328 9.520 1.00 96.25 93 LYS A O 1
ATOM 739 N N . GLY A 1 94 ? -11.779 -0.400 9.335 1.00 93.69 94 GLY A N 1
ATOM 740 C CA . GLY A 1 94 ? -12.027 -1.011 10.641 1.00 93.69 94 GLY A CA 1
ATOM 741 C C . GLY A 1 94 ? -11.871 -0.040 11.808 1.00 93.69 94 GLY A C 1
ATOM 742 O O . GLY A 1 94 ? -11.556 -0.476 12.917 1.00 93.69 94 GLY A O 1
ATOM 743 N N . PHE A 1 95 ? -12.060 1.256 11.558 1.00 93.19 95 PHE A N 1
ATOM 744 C CA . PHE A 1 95 ? -12.041 2.292 12.584 1.00 93.19 95 PHE A CA 1
ATOM 745 C C . PHE A 1 95 ? -13.153 2.069 13.608 1.00 93.19 95 PHE A C 1
ATOM 747 O O . PHE A 1 95 ? -14.300 1.806 13.254 1.00 93.19 95 PHE A O 1
ATOM 754 N N . THR A 1 96 ? -12.843 2.280 14.885 1.00 91.25 96 THR A N 1
ATOM 755 C CA . THR A 1 96 ? -13.896 2.647 15.841 1.00 91.25 96 THR A CA 1
ATOM 756 C C . THR A 1 96 ? -14.359 4.082 15.587 1.00 91.25 96 THR A C 1
ATOM 758 O O . THR A 1 96 ? -13.588 4.904 15.095 1.00 91.25 96 THR A O 1
ATOM 761 N N . ILE A 1 97 ? -15.570 4.430 16.033 1.00 89.62 97 ILE A N 1
ATOM 762 C CA . ILE A 1 97 ? -16.072 5.819 16.015 1.00 89.62 97 ILE A CA 1
ATOM 763 C C . ILE A 1 97 ? -15.069 6.778 16.683 1.00 89.62 97 ILE A C 1
ATOM 765 O O . ILE A 1 97 ? -14.805 7.869 16.182 1.00 89.62 97 ILE A O 1
ATOM 769 N N . ASN A 1 98 ? -14.459 6.345 17.791 1.00 89.88 98 ASN A N 1
ATOM 770 C CA . ASN A 1 98 ? -13.465 7.137 18.513 1.00 89.88 98 ASN A CA 1
ATOM 771 C C . ASN A 1 98 ? -12.167 7.371 17.736 1.00 89.88 98 ASN A C 1
ATOM 773 O O . ASN A 1 98 ? -11.509 8.358 18.020 1.00 89.88 98 ASN A O 1
ATOM 777 N N . GLN A 1 99 ? -11.790 6.491 16.808 1.00 90.56 99 GLN A N 1
ATOM 778 C CA . GLN A 1 99 ? -10.645 6.710 15.918 1.00 90.56 99 GLN A CA 1
ATOM 779 C C . GLN A 1 99 ? -11.057 7.523 14.688 1.00 90.56 99 GLN A C 1
ATOM 781 O O . GLN A 1 99 ? -10.321 8.393 14.248 1.00 90.56 99 GLN A O 1
ATOM 786 N N . ALA A 1 100 ? -12.245 7.254 14.141 1.00 91.69 100 ALA A N 1
ATOM 787 C CA . ALA A 1 100 ? -12.762 7.923 12.952 1.00 91.69 100 ALA A CA 1
ATOM 788 C C . ALA A 1 100 ? -12.900 9.441 13.141 1.00 91.69 100 ALA A C 1
ATOM 790 O O . ALA A 1 100 ? -12.603 10.202 12.222 1.00 91.69 100 ALA A O 1
ATOM 791 N N . LYS A 1 101 ? -13.303 9.888 14.340 1.00 91.50 101 LYS A N 1
ATOM 792 C CA . LYS A 1 101 ? -13.467 11.318 14.651 1.00 91.50 101 LYS A CA 1
ATOM 793 C C . LYS A 1 101 ? -12.181 12.134 14.459 1.00 91.50 101 LYS A C 1
ATOM 795 O O . LYS A 1 101 ? -12.275 13.311 14.132 1.00 91.50 101 LYS A O 1
ATOM 800 N N . ASP A 1 102 ? -11.012 11.515 14.633 1.00 92.25 102 ASP A N 1
ATOM 801 C CA . ASP A 1 102 ? -9.717 12.192 14.509 1.00 92.25 102 ASP A CA 1
ATOM 802 C C . ASP A 1 102 ? -9.364 12.481 13.034 1.00 92.25 102 ASP A C 1
ATOM 804 O O . ASP A 1 102 ? -8.489 13.294 12.756 1.00 92.25 102 ASP A O 1
ATOM 808 N N . PHE A 1 103 ? -10.072 11.854 12.084 1.00 93.31 103 PHE A N 1
ATOM 809 C CA . PHE A 1 103 ? -9.849 11.979 10.639 1.00 93.31 103 PHE A CA 1
ATOM 810 C C . PHE A 1 103 ? -11.073 12.516 9.889 1.00 93.31 103 PHE A C 1
ATOM 812 O O . PHE A 1 103 ? -11.194 12.286 8.689 1.00 93.31 103 PHE A O 1
ATOM 819 N N . LEU A 1 104 ? -11.995 13.205 10.570 1.00 91.12 104 LEU A N 1
ATOM 820 C CA . LEU A 1 104 ? -13.309 13.569 10.022 1.00 91.12 104 LEU A CA 1
ATOM 821 C C . LEU A 1 104 ? -13.242 14.295 8.664 1.00 91.12 104 LEU A C 1
ATOM 823 O O . LEU A 1 104 ? -14.106 14.078 7.822 1.00 91.12 104 LEU A O 1
ATOM 827 N N . GLU A 1 105 ? -12.214 15.118 8.441 1.00 92.56 105 GLU A N 1
ATOM 828 C CA . GLU A 1 105 ? -12.022 15.873 7.192 1.00 92.56 105 GLU A CA 1
ATOM 829 C C . GLU A 1 105 ? -11.571 15.008 6.001 1.00 92.56 105 GLU A C 1
ATOM 831 O O . GLU A 1 105 ? -11.772 15.394 4.852 1.00 92.56 105 GLU A O 1
ATOM 836 N N . TRP A 1 106 ? -10.981 13.837 6.258 1.00 93.75 106 TRP A N 1
ATOM 837 C CA . TRP A 1 106 ? -10.389 12.965 5.232 1.00 93.75 106 TRP A CA 1
ATOM 838 C C . T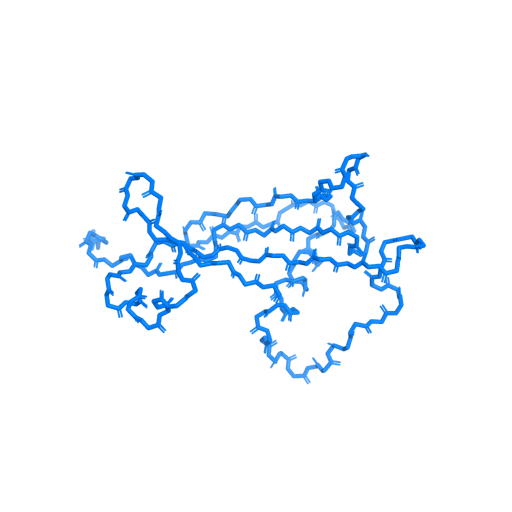RP A 1 106 ? -11.043 11.582 5.146 1.00 93.75 106 TRP A C 1
ATOM 840 O O . TRP A 1 106 ? -10.781 10.826 4.207 1.00 93.75 106 TRP A O 1
ATOM 850 N N . ILE A 1 107 ? -11.869 11.219 6.126 1.00 95.00 107 ILE A N 1
ATOM 851 C CA . ILE A 1 107 ? -12.503 9.909 6.191 1.00 95.00 107 ILE A CA 1
ATOM 852 C C . ILE A 1 107 ? -13.678 9.824 5.218 1.00 95.00 107 ILE A C 1
ATOM 854 O O . ILE A 1 107 ? -14.493 10.733 5.088 1.00 95.00 107 ILE A O 1
ATOM 858 N N . SER A 1 108 ? -13.775 8.698 4.530 1.00 95.56 108 SER A N 1
ATOM 859 C CA . SER A 1 108 ? -14.906 8.346 3.680 1.00 95.56 108 SER A CA 1
ATOM 860 C C . SER A 1 108 ? -15.822 7.376 4.416 1.00 95.56 108 SER A C 1
ATOM 862 O O . SER A 1 108 ? -15.353 6.512 5.159 1.00 95.56 108 SER A O 1
ATOM 864 N N . ILE A 1 109 ? -17.125 7.511 4.186 1.00 94.56 109 ILE A N 1
ATOM 865 C CA . ILE A 1 109 ? -18.162 6.627 4.722 1.00 94.56 109 ILE A CA 1
ATOM 866 C C . ILE A 1 109 ? -18.857 5.988 3.525 1.00 94.56 109 ILE A C 1
ATOM 868 O O . ILE A 1 109 ? -19.337 6.707 2.647 1.00 94.56 109 ILE A O 1
ATOM 872 N N . ASP A 1 110 ? -18.872 4.660 3.461 1.00 91.81 110 ASP A N 1
ATOM 873 C CA . ASP A 1 110 ? -19.575 3.948 2.392 1.00 91.81 110 ASP A CA 1
ATOM 874 C C . ASP A 1 110 ? -21.075 3.767 2.692 1.00 91.81 110 ASP A C 1
ATOM 876 O O . ASP A 1 110 ? -21.600 4.227 3.712 1.00 91.81 110 ASP A O 1
ATOM 880 N N . SER A 1 111 ? -21.797 3.118 1.773 1.00 93.19 111 SER A N 1
ATOM 881 C CA . SER A 1 111 ? -23.236 2.861 1.911 1.00 93.19 111 SER A CA 1
ATOM 882 C C . SER A 1 111 ? -23.590 2.019 3.137 1.00 93.19 111 SER A C 1
ATOM 884 O O . SER A 1 111 ? -24.704 2.139 3.648 1.00 93.19 111 SER A O 1
ATOM 886 N N . ASP A 1 112 ? -22.644 1.217 3.629 1.00 92.12 112 ASP A N 1
ATOM 887 C CA . ASP A 1 112 ? -22.814 0.336 4.783 1.00 92.12 112 ASP A CA 1
ATOM 888 C C . ASP A 1 112 ? -22.419 1.031 6.097 1.00 92.12 112 ASP A C 1
ATOM 890 O O . ASP A 1 112 ? -22.460 0.426 7.168 1.00 92.12 112 ASP A O 1
ATOM 894 N N . LYS A 1 113 ? -22.122 2.339 6.034 1.00 89.62 113 LYS A N 1
ATOM 895 C CA . LYS A 1 113 ? -21.647 3.178 7.144 1.00 89.62 113 LYS A CA 1
ATOM 896 C C . LYS A 1 113 ? -20.280 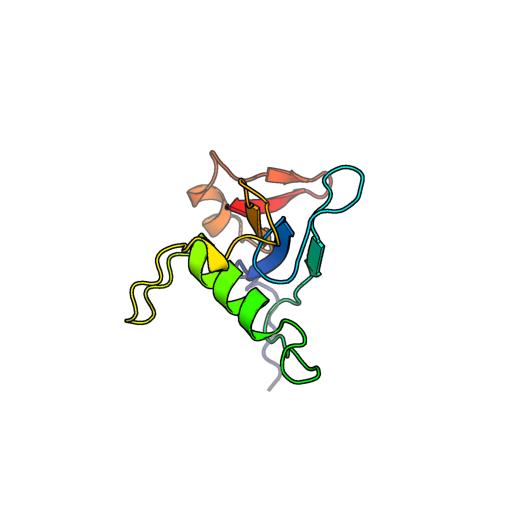2.758 7.679 1.00 89.62 113 LYS A C 1
ATOM 898 O O . LYS A 1 113 ? -19.939 3.098 8.814 1.00 89.62 113 LYS A O 1
ATOM 903 N N . GLU A 1 114 ? -19.486 2.070 6.867 1.00 91.81 114 GLU A N 1
ATOM 904 C CA . GLU A 1 114 ? -18.124 1.708 7.224 1.00 91.81 114 GLU A CA 1
ATOM 905 C C . GLU A 1 114 ? -17.156 2.839 6.878 1.00 91.81 114 GLU A C 1
ATOM 907 O O . GLU A 1 114 ? -17.224 3.487 5.829 1.00 91.81 114 GLU A O 1
ATOM 912 N N . TYR A 1 115 ? -16.230 3.081 7.800 1.00 94.94 115 TYR A N 1
ATOM 913 C CA . TYR A 1 115 ? -15.227 4.127 7.677 1.00 94.94 115 TYR A CA 1
ATOM 914 C C . TYR A 1 115 ? -14.010 3.641 6.889 1.00 94.94 115 TYR A C 1
ATOM 916 O O . TYR A 1 115 ? -13.448 2.576 7.172 1.00 94.94 115 TYR A O 1
ATOM 924 N N . SER A 1 116 ? -13.523 4.475 5.974 1.00 96.50 116 SER A N 1
ATOM 925 C CA . SER A 1 116 ? -12.248 4.258 5.294 1.00 96.50 116 SER A CA 1
ATOM 926 C C . SER A 1 116 ? -11.431 5.539 5.185 1.00 96.50 116 SER A C 1
ATOM 928 O O . SER A 1 116 ? -11.972 6.622 4.992 1.00 96.50 116 SER A O 1
ATOM 930 N N . LEU A 1 117 ? -10.112 5.416 5.307 1.00 96.62 117 LEU A N 1
ATOM 931 C CA . LEU A 1 117 ? -9.172 6.523 5.137 1.00 96.62 117 LEU A CA 1
ATOM 932 C C . LEU A 1 117 ? -8.167 6.138 4.062 1.00 96.62 117 LEU A C 1
ATOM 934 O O . LEU A 1 117 ? -7.499 5.113 4.189 1.00 96.62 117 LEU A O 1
ATOM 938 N N . ARG A 1 118 ? -8.045 6.958 3.021 1.00 96.44 118 ARG A N 1
ATOM 939 C CA . ARG A 1 118 ? -7.044 6.775 1.972 1.00 96.44 118 ARG A CA 1
ATOM 940 C C . ARG A 1 118 ? -5.925 7.796 2.148 1.00 96.44 118 ARG A C 1
ATOM 942 O O . ARG A 1 118 ? -6.202 8.988 2.199 1.00 96.44 118 ARG A O 1
ATOM 949 N N . VAL A 1 119 ? -4.687 7.320 2.201 1.00 94.62 119 VAL A N 1
ATOM 950 C CA . VAL A 1 119 ? -3.468 8.137 2.284 1.00 94.62 119 VAL A CA 1
ATOM 951 C C . VAL A 1 119 ? -2.540 7.793 1.120 1.00 94.62 119 VAL A C 1
ATOM 953 O O . VAL A 1 119 ? -2.535 6.644 0.671 1.00 94.62 119 VAL A O 1
ATOM 956 N N . PHE A 1 120 ? -1.811 8.775 0.600 1.00 90.25 120 PHE A N 1
ATOM 957 C CA . PHE A 1 120 ? -0.932 8.654 -0.564 1.00 90.25 120 PHE A CA 1
ATOM 958 C C . PHE A 1 120 ? 0.157 9.724 -0.536 1.00 90.25 120 PHE A C 1
ATOM 960 O O . PHE A 1 120 ? -0.070 10.752 0.143 1.00 90.25 120 PHE A O 1
#

Secondary structure (DSSP, 8-state):
-----TT----EEEEEEEESBTTBPPPTTS--SEEEE--SS------STTSSHHHHHHHHHHHHT---SS--PPPGGGBSTT-S--EEEEEEE---HHHHGGGTTTEEE-TT--EEEEE-

Sequence (120 aa):
MNFSTEGRSYMYLSEVRITNFRKFGQGSAGEPGLVLVLNKGLNVLIGENDAGKTTVIDAIKFVLLTQSREYSRLEKEDFHDTSNELKIECVFKGFTINQAKDFLEWISIDSDKEYSLRVF